Protein AF-A0AAE5XNB8-F1 (afdb_monomer)

pLDDT: mean 90.0, std 6.28, range [56.09, 95.5]

Solvent-accessible surface area (backbone atoms only — not comparable to full-atom values): 4770 Å² total; per-residue (Å²): 133,85,55,43,86,77,55,53,72,59,48,47,49,53,53,42,54,53,48,57,74,71,48,92,61,72,57,93,22,42,43,67,78,46,52,45,74,39,94,51,94,73,27,55,31,44,74,44,73,43,53,40,32,40,99,79,46,83,32,21,69,62,31,48,52,49,51,56,50,54,53,49,57,45,38,72,54,28,75,48,38,78,90

Sequence (83 aa):
MTKESIKEGALLKAVNDALESEWNHDKTYCRIESIRKSPVGNCNWEVDTLSTGGRTLQYADQCSQLQSKVLKEFSEKYNVDWE

Secondary structure (DSSP, 8-st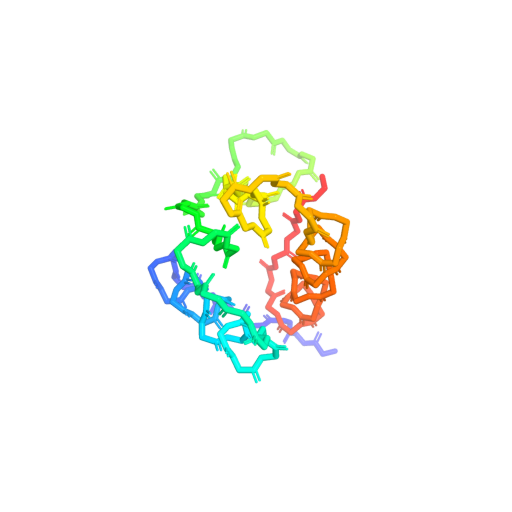ate):
-PPBP--HHHHHHHHHHHHHHH--S-GGGEEEEEEEE-SSSS-SEEEEEEE--STTSTTHHHHHHHHHHHHHHHHHHBS----

Mean predicted aligned error: 4.23 Å

Radius of gyration: 12.93 Å; Cα conta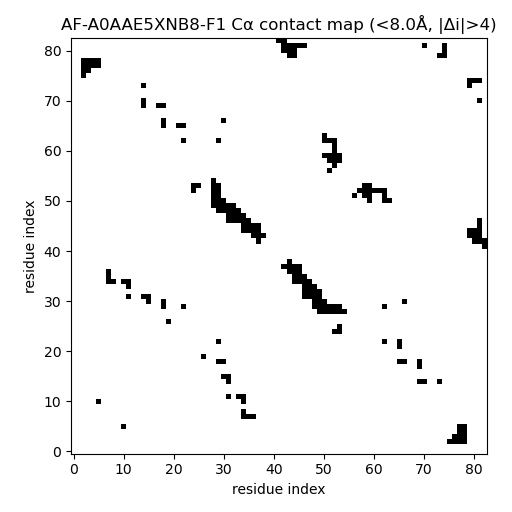cts (8 Å, |Δi|>4): 115; chains: 1; bounding box: 34×20×40 Å

F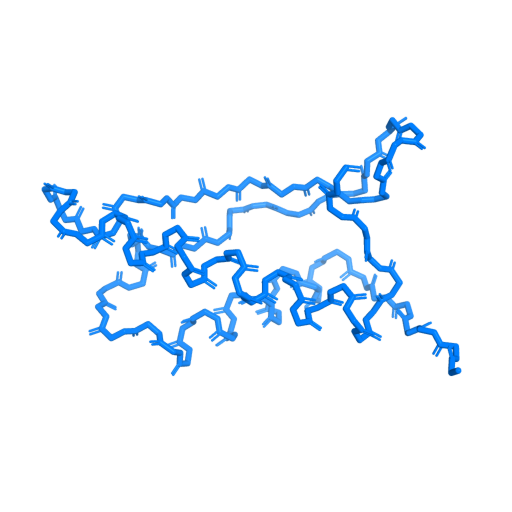oldseek 3Di:
DDAAADDFVRVQVVLLVQLVVPQPDPSVQAGWPGKDADPDPPWGIETDIRQCCDPNSPCSVVSVVSSVVSQVVNVVRHVGGHD

Structure (mmCIF, N/CA/C/O backbone):
data_AF-A0AAE5XNB8-F1
#
_entry.id   AF-A0AAE5XNB8-F1
#
loop_
_atom_site.group_PDB
_atom_site.id
_atom_site.type_symbol
_atom_site.label_atom_id
_atom_site.label_alt_id
_atom_site.label_comp_id
_atom_site.label_asym_id
_atom_site.label_entity_id
_atom_site.label_seq_id
_atom_site.pdbx_PDB_ins_code
_atom_site.Cartn_x
_atom_site.Cartn_y
_atom_site.Cartn_z
_atom_site.occupancy
_atom_site.B_iso_or_equiv
_atom_site.auth_seq_id
_atom_site.auth_comp_id
_atom_site.auth_asym_id
_atom_site.auth_atom_id
_atom_site.pdbx_PDB_model_num
ATOM 1 N N . MET A 1 1 ? -4.318 -11.766 21.175 1.00 56.09 1 MET A N 1
ATOM 2 C CA . MET A 1 1 ? -3.702 -10.422 21.192 1.00 56.09 1 MET A CA 1
ATOM 3 C C . MET A 1 1 ? -4.732 -9.431 20.684 1.00 56.09 1 MET A C 1
ATOM 5 O O . MET A 1 1 ? -5.415 -9.749 19.720 1.00 56.09 1 MET A O 1
ATOM 9 N N . THR A 1 2 ? -4.896 -8.288 21.343 1.00 76.19 2 THR A N 1
ATOM 10 C CA . THR A 1 2 ? -5.746 -7.184 20.870 1.00 76.19 2 THR A CA 1
ATOM 11 C C . THR A 1 2 ? -4.970 -6.396 19.815 1.00 76.19 2 THR A C 1
ATOM 13 O O . THR A 1 2 ? -3.864 -5.947 20.101 1.00 76.19 2 THR A O 1
ATOM 16 N N . LYS A 1 3 ? -5.513 -6.269 18.598 1.00 83.75 3 LYS A N 1
ATOM 17 C CA . LYS A 1 3 ? -4.881 -5.509 17.507 1.00 83.75 3 LYS A CA 1
ATOM 18 C C . LYS A 1 3 ? -4.894 -4.004 17.809 1.00 83.75 3 LYS A C 1
ATOM 20 O O . LYS A 1 3 ? -5.851 -3.496 18.396 1.00 83.75 3 LYS A O 1
ATOM 25 N N . GLU A 1 4 ? -3.846 -3.291 17.404 1.00 87.56 4 GLU A N 1
ATOM 26 C CA . GLU A 1 4 ? -3.685 -1.857 17.688 1.00 87.56 4 GLU A CA 1
ATOM 27 C C . GLU A 1 4 ? -4.593 -0.982 16.806 1.00 87.56 4 GLU A C 1
ATOM 29 O O . GLU A 1 4 ? -4.827 -1.281 15.636 1.00 87.56 4 GLU A O 1
ATOM 34 N N . SER A 1 5 ? -5.088 0.139 17.341 1.00 84.56 5 SER A N 1
ATOM 35 C CA . SER A 1 5 ? -5.779 1.163 16.539 1.00 84.56 5 SER A CA 1
ATOM 36 C C . SER A 1 5 ? -4.782 2.176 15.980 1.00 84.56 5 SER A C 1
ATOM 38 O O . SER A 1 5 ? -3.869 2.601 16.683 1.00 84.56 5 SER A O 1
ATOM 40 N N . ILE A 1 6 ? -4.987 2.616 14.739 1.00 89.25 6 ILE A N 1
ATOM 41 C CA . ILE A 1 6 ? -4.101 3.557 14.044 1.00 89.25 6 ILE A CA 1
ATOM 42 C C . ILE A 1 6 ? -4.912 4.629 13.301 1.00 89.25 6 ILE A C 1
ATOM 44 O O . ILE A 1 6 ? -6.028 4.383 12.845 1.00 89.25 6 ILE A O 1
ATOM 48 N N . LYS A 1 7 ? -4.376 5.855 13.230 1.00 91.50 7 LYS A N 1
ATOM 49 C CA . LYS A 1 7 ? -4.981 6.977 12.488 1.00 91.50 7 LYS A CA 1
ATOM 50 C C . LYS A 1 7 ? -4.658 6.871 10.996 1.00 91.50 7 LYS A C 1
ATOM 52 O O . LYS A 1 7 ? -3.561 6.442 10.657 1.00 91.50 7 LYS A O 1
ATOM 57 N N . GLU A 1 8 ? -5.546 7.365 10.131 1.00 90.62 8 GLU A N 1
ATOM 58 C CA . GLU A 1 8 ? -5.438 7.224 8.664 1.00 90.62 8 GLU A CA 1
ATOM 59 C C . GLU A 1 8 ? -4.081 7.698 8.119 1.00 90.62 8 GLU A C 1
ATOM 61 O O . GLU A 1 8 ? -3.357 6.931 7.493 1.00 90.62 8 GLU A O 1
ATOM 66 N N . GLY A 1 9 ? -3.672 8.931 8.443 1.00 91.44 9 GLY A N 1
ATOM 67 C CA . GLY A 1 9 ? -2.392 9.475 7.973 1.00 91.44 9 GLY A CA 1
ATOM 68 C C . GLY A 1 9 ? -1.163 8.732 8.512 1.00 91.44 9 GLY A C 1
ATOM 69 O O . GLY A 1 9 ? -0.149 8.639 7.824 1.00 91.44 9 GLY A O 1
ATOM 70 N N . ALA A 1 10 ? -1.251 8.166 9.720 1.00 93.00 10 ALA A N 1
ATOM 71 C CA . ALA A 1 10 ? -0.172 7.355 10.283 1.00 93.00 10 ALA A CA 1
ATOM 72 C C . ALA A 1 10 ? -0.088 5.984 9.597 1.00 93.00 10 ALA A C 1
ATOM 74 O O . ALA A 1 10 ? 1.013 5.513 9.325 1.00 93.00 10 ALA A O 1
ATOM 75 N N . LEU A 1 11 ? -1.237 5.380 9.276 1.00 93.38 11 LEU A N 1
ATOM 76 C CA . LEU A 1 11 ? -1.325 4.123 8.537 1.00 93.38 11 LEU A CA 1
ATOM 77 C C . LEU A 1 11 ? -0.791 4.283 7.109 1.00 93.38 11 LEU A C 1
ATOM 79 O O . LEU A 1 11 ? 0.075 3.516 6.702 1.00 93.38 11 LEU A O 1
ATOM 83 N N . LEU A 1 12 ? -1.217 5.330 6.391 1.00 94.94 12 LEU A N 1
ATOM 84 C CA . LEU A 1 12 ? -0.732 5.639 5.042 1.00 94.94 12 LEU A CA 1
ATOM 85 C C . LEU A 1 12 ? 0.787 5.820 5.005 1.00 94.94 12 LEU A C 1
ATOM 87 O O . LEU A 1 12 ? 1.454 5.284 4.119 1.00 94.94 12 LEU A O 1
ATOM 91 N N . LYS A 1 13 ? 1.337 6.569 5.969 1.00 95.25 13 LYS A N 1
ATOM 92 C CA . LYS A 1 13 ? 2.784 6.762 6.064 1.00 95.25 13 LYS A CA 1
ATOM 93 C C . LYS A 1 13 ? 3.492 5.435 6.338 1.00 95.25 13 LYS A C 1
ATOM 95 O O . LYS A 1 13 ? 4.430 5.105 5.629 1.00 95.25 13 LYS A O 1
ATOM 100 N N . ALA A 1 14 ? 3.035 4.676 7.331 1.00 94.75 14 ALA A N 1
ATOM 101 C CA . ALA A 1 14 ? 3.689 3.439 7.738 1.00 94.75 14 ALA A CA 1
ATOM 102 C C . ALA A 1 14 ? 3.676 2.370 6.629 1.00 94.75 14 ALA A C 1
ATOM 104 O O . ALA A 1 14 ? 4.686 1.703 6.424 1.00 94.75 14 ALA A O 1
ATOM 105 N N . VAL A 1 15 ? 2.574 2.244 5.882 1.00 95.44 15 VAL A N 1
ATOM 106 C CA . VAL A 1 15 ? 2.489 1.325 4.736 1.00 95.44 15 VAL A CA 1
ATOM 107 C C . VAL A 1 15 ? 3.444 1.757 3.620 1.00 95.44 15 VAL A C 1
ATOM 109 O O . VAL A 1 15 ? 4.187 0.928 3.105 1.00 95.44 15 VAL A O 1
ATOM 112 N N . ASN A 1 16 ? 3.480 3.046 3.265 1.00 95.31 16 ASN A N 1
ATOM 113 C CA . ASN A 1 16 ? 4.402 3.533 2.234 1.00 95.31 16 ASN A CA 1
ATOM 114 C C . ASN A 1 16 ? 5.876 3.440 2.656 1.00 95.31 16 ASN A C 1
ATOM 116 O O . ASN A 1 16 ? 6.709 3.106 1.820 1.00 95.31 16 ASN A O 1
ATOM 120 N N . ASP A 1 17 ? 6.201 3.680 3.931 1.00 95.44 17 ASP A N 1
ATOM 121 C CA . ASP A 1 17 ? 7.558 3.479 4.456 1.00 95.44 17 ASP A CA 1
ATOM 122 C C . ASP A 1 17 ? 7.984 2.001 4.309 1.00 95.44 17 ASP A C 1
ATOM 124 O O . ASP A 1 17 ? 9.112 1.718 3.906 1.00 95.44 17 ASP A O 1
ATOM 128 N N . ALA A 1 18 ? 7.080 1.053 4.596 1.00 95.25 18 ALA A N 1
ATOM 129 C CA . ALA A 1 18 ? 7.341 -0.378 4.435 1.00 95.25 18 ALA A CA 1
ATOM 130 C C . ALA A 1 18 ? 7.524 -0.766 2.958 1.00 95.25 18 ALA A C 1
ATOM 132 O O . ALA A 1 18 ? 8.494 -1.450 2.626 1.00 95.25 18 ALA A O 1
ATOM 133 N N . LEU A 1 19 ? 6.669 -0.259 2.059 1.00 95.06 19 LEU A N 1
ATOM 134 C CA . LEU A 1 19 ? 6.843 -0.432 0.612 1.00 95.06 19 LEU A CA 1
ATOM 135 C C . LEU A 1 19 ? 8.198 0.100 0.143 1.00 95.06 19 LEU A C 1
ATOM 137 O O . LEU A 1 19 ? 8.919 -0.614 -0.541 1.00 95.06 19 LEU A O 1
ATOM 141 N N . GLU A 1 20 ? 8.572 1.321 0.533 1.00 93.25 20 GLU A N 1
ATOM 142 C CA . GLU A 1 20 ? 9.846 1.938 0.144 1.00 93.25 20 GLU A CA 1
ATOM 143 C C . GLU A 1 20 ? 11.056 1.151 0.671 1.00 93.25 20 GLU A C 1
ATOM 145 O O . GLU A 1 20 ? 12.080 1.093 -0.003 1.00 93.25 20 GLU A O 1
ATOM 150 N N . SER A 1 21 ? 10.939 0.504 1.835 1.00 94.25 21 SER A N 1
ATOM 151 C CA . SER A 1 21 ? 12.027 -0.302 2.401 1.00 94.25 21 SER A CA 1
ATOM 152 C C . SER A 1 21 ? 12.309 -1.601 1.636 1.00 94.25 21 SER A C 1
ATOM 154 O O . SER A 1 21 ? 13.440 -2.084 1.652 1.00 94.25 21 SER A O 1
ATOM 156 N N . GLU A 1 22 ? 11.301 -2.157 0.960 1.00 93.31 22 GLU A N 1
ATOM 157 C CA . GLU A 1 22 ? 11.411 -3.407 0.198 1.00 93.31 22 GLU A CA 1
ATOM 158 C C . GLU A 1 22 ? 11.466 -3.187 -1.324 1.00 93.31 22 GLU A C 1
ATOM 160 O O . GLU A 1 22 ? 11.882 -4.072 -2.078 1.00 93.31 22 GLU A O 1
ATOM 165 N N . TRP A 1 23 ? 11.043 -2.015 -1.800 1.00 93.94 23 TRP A N 1
ATOM 166 C CA . TRP A 1 23 ? 10.981 -1.697 -3.220 1.00 93.94 23 TRP A CA 1
ATOM 167 C C . TRP A 1 23 ? 12.345 -1.262 -3.758 1.00 93.94 23 TRP A C 1
ATOM 169 O O . TRP A 1 23 ? 12.869 -0.206 -3.422 1.00 93.94 23 TRP A O 1
ATOM 179 N N . ASN A 1 24 ? 12.901 -2.061 -4.670 1.0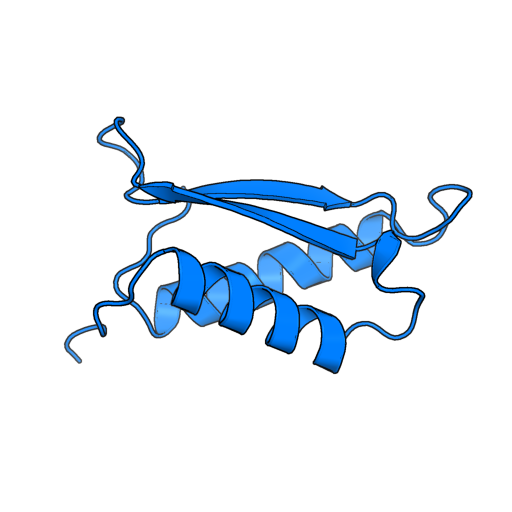0 90.25 24 ASN A N 1
ATOM 180 C CA . ASN A 1 24 ? 14.228 -1.820 -5.251 1.00 90.25 24 ASN A CA 1
ATOM 181 C C . ASN A 1 24 ? 14.220 -0.902 -6.488 1.00 90.25 24 ASN A C 1
ATOM 183 O O . ASN A 1 24 ? 15.242 -0.770 -7.163 1.00 90.25 24 ASN A O 1
ATOM 187 N N . HIS A 1 25 ? 13.081 -0.288 -6.818 1.00 89.44 25 HIS A N 1
ATOM 188 C CA . HIS A 1 25 ? 12.934 0.576 -7.993 1.00 89.44 25 HIS A CA 1
ATOM 189 C C . HIS A 1 25 ? 12.449 1.971 -7.594 1.00 89.44 25 HIS A C 1
ATOM 191 O O . HIS A 1 25 ? 12.305 2.301 -6.421 1.00 89.44 25 HIS A O 1
ATOM 197 N N . ASP A 1 26 ? 12.188 2.823 -8.583 1.00 86.81 26 ASP A N 1
ATOM 198 C CA . ASP A 1 26 ? 11.651 4.157 -8.332 1.00 86.81 26 ASP A CA 1
ATOM 199 C C . ASP A 1 26 ? 10.269 4.067 -7.652 1.00 86.81 26 ASP A C 1
ATOM 201 O O . ASP A 1 26 ? 9.305 3.505 -8.189 1.00 86.81 26 ASP A O 1
ATOM 205 N N . LYS A 1 27 ? 10.189 4.622 -6.438 1.00 80.31 27 LYS A N 1
ATOM 206 C CA . LYS A 1 27 ? 9.002 4.615 -5.571 1.00 80.31 27 LYS A CA 1
ATOM 207 C C . LYS A 1 27 ? 7.816 5.386 -6.134 1.00 80.31 27 LYS A C 1
ATOM 209 O O . LYS A 1 27 ? 6.680 5.185 -5.711 1.00 80.31 27 LYS A O 1
ATOM 214 N N . THR A 1 28 ? 8.041 6.257 -7.116 1.00 86.62 28 THR A N 1
ATOM 215 C CA . THR A 1 28 ? 6.944 6.966 -7.779 1.00 86.62 28 THR A CA 1
ATOM 216 C C . THR A 1 28 ? 6.024 6.022 -8.553 1.00 86.62 28 THR A C 1
ATOM 218 O O . THR A 1 28 ? 4.891 6.409 -8.830 1.00 86.62 28 THR A O 1
ATOM 221 N N . TYR A 1 29 ? 6.462 4.790 -8.838 1.00 88.44 29 TYR A N 1
ATOM 222 C CA . TYR A 1 29 ? 5.694 3.801 -9.594 1.00 88.44 29 TYR A CA 1
ATOM 223 C C . TYR A 1 29 ? 5.090 2.670 -8.748 1.00 88.44 29 TYR A C 1
ATOM 225 O O . TYR A 1 29 ? 4.356 1.850 -9.305 1.00 88.44 29 TYR A O 1
ATOM 233 N N . CYS A 1 30 ? 5.373 2.623 -7.440 1.00 93.25 30 CYS A N 1
ATOM 234 C CA . CYS A 1 30 ? 4.817 1.636 -6.515 1.00 93.25 30 CYS A CA 1
ATOM 235 C C . CYS A 1 30 ? 4.518 2.270 -5.150 1.00 93.25 30 CYS A C 1
ATOM 237 O O . CYS A 1 30 ? 5.416 2.426 -4.326 1.00 93.25 30 CYS A O 1
ATOM 239 N N . ARG A 1 31 ? 3.263 2.678 -4.922 1.00 93.94 31 ARG A N 1
ATOM 240 C CA . ARG A 1 31 ?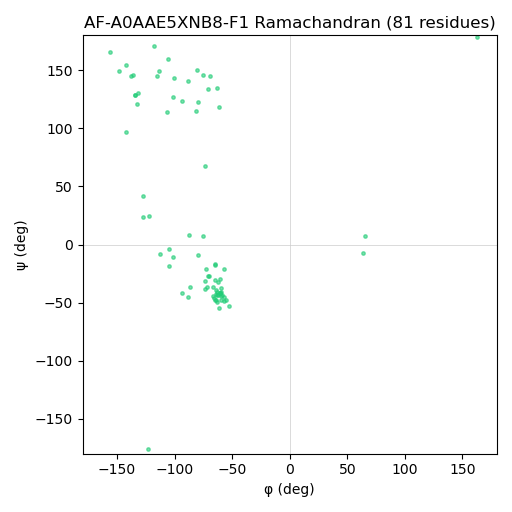 2.852 3.353 -3.677 1.00 93.94 31 ARG A CA 1
ATOM 241 C C . ARG A 1 31 ? 1.362 3.211 -3.382 1.00 93.94 31 ARG A C 1
ATOM 243 O O . ARG A 1 31 ? 0.577 2.891 -4.274 1.00 93.94 31 ARG A O 1
ATOM 250 N N . ILE A 1 32 ? 0.985 3.525 -2.149 1.00 95.06 32 ILE A N 1
ATOM 251 C CA . ILE A 1 32 ? -0.404 3.760 -1.749 1.00 95.06 32 ILE A CA 1
ATOM 252 C C . ILE A 1 32 ? -0.694 5.257 -1.842 1.00 95.06 32 ILE A C 1
ATOM 254 O O . ILE A 1 32 ? 0.013 6.059 -1.229 1.00 95.06 32 ILE A O 1
ATOM 258 N N . GLU A 1 33 ? -1.714 5.636 -2.607 1.00 94.31 33 GLU A N 1
ATOM 259 C CA . GLU A 1 33 ? -2.105 7.036 -2.801 1.00 94.31 33 GLU A CA 1
ATOM 260 C C . GLU A 1 33 ? -3.056 7.521 -1.710 1.00 94.31 33 GLU A C 1
ATOM 262 O O . GLU A 1 33 ? -2.948 8.662 -1.259 1.00 94.31 33 GLU A O 1
ATOM 267 N N . SER A 1 34 ? -3.960 6.654 -1.251 1.00 93.75 34 SER A N 1
ATOM 268 C CA . SER A 1 34 ? -4.909 6.992 -0.197 1.00 93.75 34 SER A CA 1
ATOM 269 C C . SER A 1 34 ? -5.266 5.772 0.654 1.00 93.75 34 SER A C 1
ATOM 271 O O . SER A 1 34 ? -5.253 4.638 0.175 1.00 93.75 34 SER A O 1
ATOM 273 N N . ILE A 1 35 ? -5.559 6.022 1.932 1.00 94.25 35 ILE A N 1
ATOM 274 C CA . ILE A 1 35 ? -6.158 5.059 2.860 1.00 94.25 35 ILE A CA 1
ATOM 275 C C . ILE A 1 35 ? -7.269 5.788 3.609 1.00 94.25 35 ILE A C 1
ATOM 277 O O . ILE A 1 35 ? -7.030 6.861 4.167 1.00 94.25 35 ILE A O 1
ATOM 281 N N . ARG A 1 36 ? -8.466 5.206 3.638 1.00 92.31 36 ARG A N 1
ATOM 282 C CA . ARG A 1 36 ? -9.653 5.784 4.286 1.00 92.31 36 ARG A CA 1
ATOM 283 C C . ARG A 1 36 ? -10.480 4.701 4.956 1.00 92.31 36 ARG A C 1
ATOM 285 O O . ARG A 1 36 ? -10.435 3.549 4.534 1.00 92.31 36 ARG A O 1
ATOM 292 N N . LYS A 1 37 ? -11.253 5.054 5.981 1.00 90.62 37 LYS A N 1
ATOM 293 C CA . LYS A 1 37 ? -12.222 4.109 6.553 1.00 90.62 37 LYS A CA 1
ATOM 294 C C . LYS A 1 37 ? -13.284 3.722 5.527 1.00 90.62 37 LYS A C 1
ATOM 296 O O . LYS A 1 37 ? -13.843 4.595 4.863 1.00 90.62 37 LYS A O 1
ATOM 301 N N . SER A 1 38 ? -13.582 2.430 5.449 1.00 90.12 38 SER A N 1
ATOM 302 C CA . SER A 1 38 ? -14.646 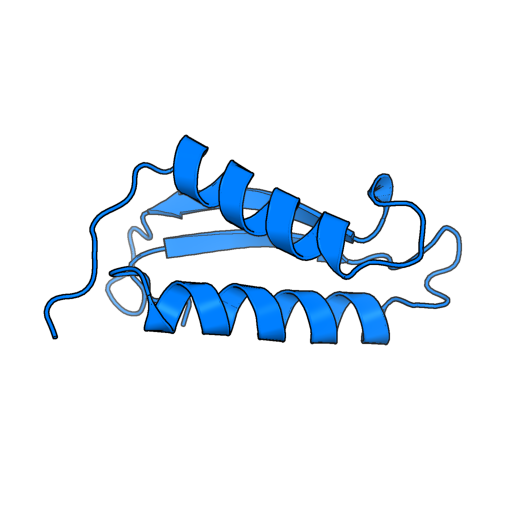1.929 4.582 1.00 90.12 38 SER A CA 1
ATOM 303 C C . SER A 1 38 ? -16.022 2.316 5.138 1.00 90.12 38 SER A C 1
ATOM 305 O O . SER A 1 38 ? -16.264 2.152 6.339 1.00 90.12 38 SER A O 1
ATOM 307 N N . PRO A 1 39 ? -16.941 2.831 4.303 1.00 84.94 39 PRO A N 1
ATOM 308 C CA . PRO A 1 39 ? -18.341 3.007 4.678 1.00 84.94 39 PRO A CA 1
ATOM 309 C C . PRO A 1 39 ? -19.149 1.699 4.576 1.00 84.94 39 PRO A C 1
ATOM 311 O O . PRO A 1 39 ? -20.312 1.672 4.979 1.00 84.94 39 PRO A O 1
ATOM 314 N N . VAL A 1 40 ? -18.568 0.636 4.009 1.00 77.38 40 VAL A N 1
ATOM 315 C CA . VAL A 1 40 ? -19.228 -0.642 3.707 1.00 77.38 40 VAL A CA 1
ATOM 316 C C . VAL A 1 40 ? -18.872 -1.667 4.786 1.00 77.38 40 VAL A C 1
ATOM 318 O O . VAL A 1 40 ? -17.756 -1.676 5.277 1.00 77.38 40 VAL A O 1
ATOM 321 N N . GLY A 1 41 ? -19.803 -2.544 5.175 1.00 72.44 41 GLY A N 1
ATOM 322 C CA . GLY A 1 41 ? -19.624 -3.458 6.317 1.00 72.44 41 GLY A CA 1
ATOM 323 C C . GLY A 1 41 ? -18.713 -4.672 6.094 1.00 72.44 41 GLY A C 1
ATOM 324 O O . GLY A 1 41 ? -18.686 -5.544 6.959 1.00 72.44 41 GLY A O 1
ATOM 325 N N . ASN A 1 42 ? -18.031 -4.759 4.952 1.00 84.00 42 ASN A N 1
ATOM 326 C CA . ASN A 1 42 ? -17.257 -5.940 4.557 1.00 84.00 42 ASN A CA 1
ATOM 327 C C . ASN A 1 42 ? -15.787 -5.800 4.984 1.00 84.00 42 ASN A C 1
ATOM 329 O O . ASN A 1 42 ? -15.256 -6.719 5.589 1.00 84.00 42 ASN A O 1
ATOM 333 N N . CYS A 1 43 ? -15.228 -4.599 4.805 1.00 87.38 43 CYS A N 1
ATOM 334 C CA . CYS A 1 43 ? -13.923 -4.163 5.294 1.00 87.38 43 CYS A CA 1
ATOM 335 C C . CYS A 1 43 ? -14.090 -2.982 6.257 1.00 87.38 43 CYS A C 1
ATOM 337 O O . CYS A 1 43 ? -15.161 -2.385 6.364 1.00 87.38 43 CYS A O 1
ATOM 339 N N . ASN A 1 44 ? -13.022 -2.578 6.946 1.00 90.00 44 ASN A N 1
ATOM 340 C CA . ASN A 1 44 ? -13.025 -1.333 7.724 1.00 90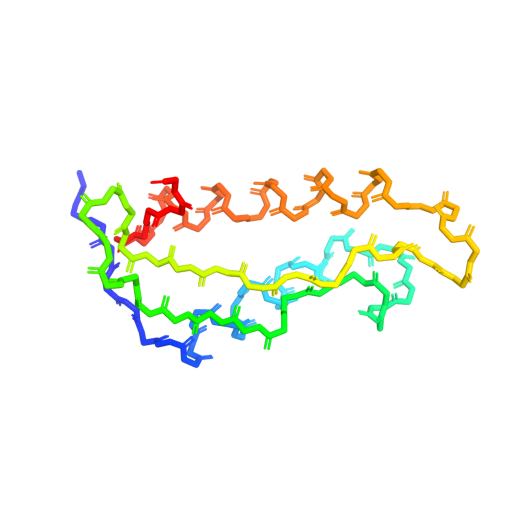.00 44 ASN A CA 1
ATOM 341 C C . ASN A 1 44 ? -12.089 -0.256 7.147 1.00 90.00 44 ASN A C 1
ATOM 343 O O . ASN A 1 44 ? -12.184 0.902 7.568 1.00 90.00 44 ASN A O 1
ATOM 347 N N . TRP A 1 45 ? -11.268 -0.591 6.144 1.00 91.94 45 TRP A N 1
ATOM 348 C CA . TRP A 1 45 ? -10.436 0.347 5.390 1.00 91.94 45 TRP A CA 1
ATOM 349 C C . TRP A 1 45 ? -10.451 0.057 3.889 1.00 91.94 45 TRP A C 1
ATOM 351 O O . TRP A 1 45 ? -10.456 -1.090 3.463 1.00 91.94 45 TRP A O 1
ATOM 361 N N . GLU A 1 46 ? -10.391 1.120 3.094 1.00 91.81 46 GLU A N 1
ATOM 362 C CA . GLU A 1 46 ? -10.184 1.083 1.647 1.00 91.81 46 GLU A CA 1
ATOM 363 C C . GLU A 1 46 ? -8.830 1.710 1.306 1.00 91.81 46 GLU A C 1
ATOM 365 O O . GLU A 1 46 ? -8.360 2.626 1.995 1.00 91.81 46 GLU A O 1
ATOM 370 N N . VAL A 1 47 ? -8.217 1.227 0.225 1.00 93.06 47 VAL A N 1
ATOM 371 C CA . VAL A 1 47 ? -6.869 1.605 -0.201 1.00 93.06 47 VAL A CA 1
ATOM 372 C C . VAL A 1 47 ? -6.857 1.878 -1.700 1.00 93.06 47 VAL A C 1
ATOM 374 O O . VAL A 1 47 ? -7.261 1.022 -2.482 1.00 93.06 47 VAL A O 1
ATOM 377 N N . ASP A 1 48 ? -6.329 3.035 -2.100 1.00 92.69 48 ASP A N 1
ATOM 378 C CA . ASP A 1 48 ? -6.057 3.337 -3.507 1.00 92.69 48 ASP A CA 1
ATOM 379 C C . ASP A 1 48 ? -4.560 3.160 -3.781 1.00 92.69 48 ASP A C 1
ATOM 381 O O . ASP A 1 48 ? -3.719 3.744 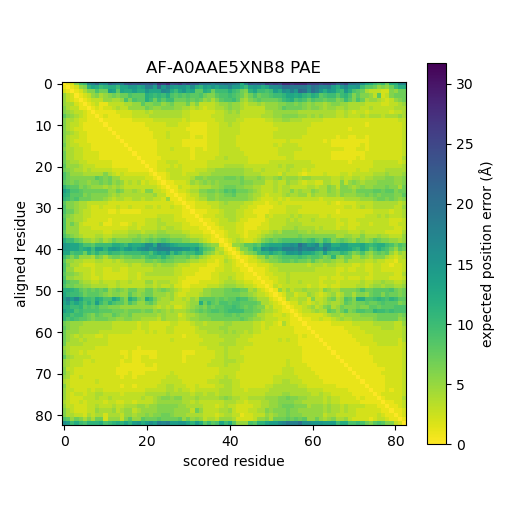-3.089 1.00 92.69 48 ASP A O 1
ATOM 385 N N . THR A 1 49 ? -4.208 2.364 -4.791 1.00 91.19 49 THR A N 1
ATOM 386 C CA . THR A 1 49 ? -2.813 2.042 -5.117 1.00 91.19 49 THR A CA 1
ATOM 387 C C . THR A 1 49 ? -2.405 2.580 -6.480 1.00 91.19 49 THR A C 1
ATOM 389 O O . THR A 1 49 ? -3.170 2.560 -7.442 1.00 91.19 49 THR A O 1
ATOM 392 N N . LEU A 1 50 ? -1.142 2.993 -6.588 1.00 89.69 50 LEU A N 1
ATOM 393 C CA . LEU A 1 50 ? -0.475 3.179 -7.869 1.00 89.69 50 LEU A CA 1
ATOM 394 C C . LEU A 1 50 ? 0.532 2.044 -8.059 1.00 89.69 50 LEU A C 1
ATOM 396 O O . LEU A 1 50 ? 1.524 1.965 -7.331 1.00 89.69 50 LEU A O 1
ATOM 400 N N . SER A 1 51 ? 0.276 1.187 -9.049 1.00 85.56 51 SER A N 1
ATOM 401 C CA . SER A 1 51 ? 0.998 -0.084 -9.242 1.00 85.56 51 SER A CA 1
ATOM 402 C C . SER A 1 51 ? 1.544 -0.234 -10.658 1.00 85.56 51 SER A C 1
ATOM 404 O O . SER A 1 51 ? 1.472 -1.288 -11.280 1.00 85.56 51 SER A O 1
ATOM 406 N N . THR A 1 52 ? 2.087 0.851 -11.203 1.00 86.44 52 THR A N 1
ATOM 407 C CA . THR A 1 52 ? 2.701 0.815 -12.538 1.00 86.44 52 THR A CA 1
ATOM 408 C C . THR A 1 52 ? 4.037 0.071 -12.540 1.00 86.44 52 THR A C 1
ATOM 410 O O . THR A 1 52 ? 4.474 -0.371 -13.590 1.00 86.44 52 THR A O 1
ATOM 413 N N . GLY A 1 53 ? 4.720 -0.077 -11.399 1.00 81.75 53 GLY A N 1
ATOM 414 C CA . GLY A 1 53 ? 5.976 -0.828 -11.275 1.00 81.75 53 GLY A CA 1
ATOM 415 C C . GLY A 1 53 ? 7.162 -0.266 -12.074 1.00 81.75 53 GLY A C 1
ATOM 416 O O . GLY A 1 53 ? 8.278 -0.723 -11.911 1.00 81.75 53 GLY A O 1
ATOM 417 N N . GLY A 1 54 ? 6.973 0.736 -12.927 1.00 86.94 54 GLY A N 1
ATOM 418 C CA . GLY A 1 54 ? 8.011 1.384 -13.715 1.00 86.94 54 GLY A CA 1
ATOM 419 C C . GLY A 1 54 ? 7.398 2.166 -14.872 1.00 86.94 54 GLY A C 1
ATOM 420 O O . GLY A 1 54 ? 6.188 2.135 -15.093 1.00 86.94 54 GLY A O 1
ATOM 421 N N . ARG A 1 55 ? 8.241 2.838 -15.661 1.00 85.50 55 ARG A N 1
ATOM 422 C CA . ARG A 1 55 ? 7.788 3.670 -16.793 1.00 85.50 55 ARG A CA 1
ATOM 423 C C . ARG A 1 55 ? 7.025 2.895 -17.867 1.00 85.50 55 ARG A C 1
ATOM 425 O O . ARG A 1 55 ? 6.188 3.480 -18.543 1.00 85.50 55 ARG A O 1
ATOM 432 N N . THR A 1 56 ? 7.330 1.611 -18.040 1.00 89.88 56 THR A N 1
ATOM 433 C CA . THR A 1 56 ? 6.754 0.756 -19.091 1.00 89.88 56 THR A CA 1
ATOM 434 C C . THR A 1 56 ? 6.050 -0.481 -18.534 1.00 89.88 56 THR A C 1
ATOM 436 O O . THR A 1 56 ? 5.946 -1.487 -19.227 1.00 89.88 56 THR A O 1
ATOM 439 N N . LEU A 1 57 ? 5.582 -0.442 -17.279 1.00 89.06 57 LEU A N 1
ATOM 440 C CA . LEU A 1 57 ? 4.930 -1.578 -16.603 1.00 89.06 57 LEU A CA 1
ATOM 441 C C . LEU A 1 57 ? 5.823 -2.806 -16.350 1.00 89.06 57 LEU A C 1
ATOM 443 O O . LEU A 1 57 ? 5.357 -3.831 -15.864 1.00 89.06 57 LEU A O 1
ATOM 447 N N . GLN A 1 58 ? 7.125 -2.690 -16.609 1.00 91.00 58 GLN A N 1
ATOM 448 C CA . GLN A 1 58 ? 8.106 -3.780 -16.545 1.00 91.00 58 GLN A CA 1
ATOM 449 C C . GLN A 1 58 ? 8.204 -4.518 -15.192 1.00 91.00 58 GLN A C 1
ATOM 451 O O . GLN A 1 58 ? 8.682 -5.648 -15.165 1.00 91.00 58 GLN A O 1
ATOM 456 N N . TYR A 1 59 ? 7.763 -3.906 -14.086 1.00 92.81 59 TYR A N 1
ATOM 457 C CA . TYR A 1 59 ? 7.732 -4.532 -12.755 1.00 92.81 59 TYR A CA 1
ATOM 458 C C . TYR A 1 59 ? 6.350 -4.439 -12.089 1.00 92.81 59 TYR A C 1
ATOM 460 O O . TYR A 1 59 ? 6.259 -4.462 -10.862 1.00 92.81 59 TYR A O 1
ATOM 468 N N . ALA A 1 60 ? 5.274 -4.292 -12.873 1.00 91.12 60 ALA A N 1
ATOM 469 C CA . ALA A 1 60 ? 3.915 -4.150 -12.343 1.00 91.12 60 ALA A CA 1
ATOM 470 C C . ALA A 1 60 ? 3.545 -5.315 -11.405 1.00 91.12 60 ALA A C 1
ATOM 472 O O . ALA A 1 60 ? 3.152 -5.073 -10.267 1.00 91.12 60 ALA A O 1
ATOM 473 N N . ASP A 1 61 ? 3.807 -6.559 -11.819 1.00 93.25 61 ASP A N 1
ATOM 474 C CA . ASP A 1 61 ? 3.532 -7.752 -11.005 1.00 93.25 61 ASP A CA 1
ATOM 475 C C . ASP A 1 61 ? 4.308 -7.756 -9.682 1.00 93.25 61 ASP A C 1
ATOM 477 O O . ASP A 1 61 ? 3.750 -8.074 -8.633 1.00 93.25 61 ASP A O 1
ATOM 481 N N . GLN A 1 62 ? 5.588 -7.363 -9.711 1.00 94.12 62 GLN A N 1
ATOM 482 C CA . GLN A 1 62 ? 6.411 -7.266 -8.500 1.00 94.12 62 GLN A CA 1
ATOM 483 C C . GLN A 1 62 ? 5.850 -6.214 -7.541 1.00 94.12 62 GLN A C 1
ATOM 485 O O . GLN A 1 62 ? 5.800 -6.447 -6.336 1.00 94.12 62 GLN A O 1
ATOM 490 N N . CYS A 1 63 ? 5.404 -5.072 -8.073 1.00 93.81 63 CYS A N 1
ATOM 491 C CA . CYS A 1 63 ? 4.787 -4.029 -7.265 1.00 93.81 63 CYS A CA 1
ATOM 492 C C . CYS A 1 63 ? 3.473 -4.508 -6.635 1.00 93.81 63 CYS A C 1
ATOM 494 O O . CYS A 1 63 ? 3.286 -4.353 -5.430 1.00 93.81 63 CYS A O 1
ATOM 496 N N . SER A 1 64 ? 2.588 -5.133 -7.417 1.00 93.06 64 SER A N 1
ATOM 497 C CA . SER A 1 64 ? 1.323 -5.669 -6.909 1.00 93.06 64 SER A CA 1
ATOM 498 C C . SER A 1 64 ? 1.544 -6.722 -5.821 1.00 93.06 64 SER A C 1
ATOM 500 O O . SER A 1 64 ? 0.909 -6.657 -4.772 1.00 93.06 64 SER A O 1
ATOM 502 N N . GLN A 1 65 ? 2.488 -7.647 -6.019 1.00 95.00 65 GLN A N 1
ATOM 503 C CA . GLN A 1 65 ? 2.833 -8.655 -5.011 1.00 95.00 65 GLN A CA 1
ATOM 504 C C . GLN A 1 65 ? 3.371 -8.022 -3.724 1.00 95.00 65 GLN A C 1
ATOM 506 O O . GLN A 1 65 ? 2.964 -8.416 -2.629 1.00 95.00 65 GLN A O 1
ATOM 511 N N . LEU A 1 66 ? 4.253 -7.025 -3.847 1.00 94.94 66 LEU A N 1
ATOM 512 C CA . LEU A 1 66 ? 4.796 -6.315 -2.694 1.00 94.94 66 LEU A CA 1
ATOM 513 C C . LEU A 1 66 ? 3.700 -5.556 -1.929 1.00 94.94 66 LEU A C 1
ATOM 515 O O . LEU A 1 66 ? 3.646 -5.633 -0.704 1.00 94.94 66 LEU A O 1
ATOM 519 N N . GLN A 1 67 ? 2.787 -4.883 -2.631 1.00 94.56 67 GLN A N 1
ATOM 520 C CA . GLN A 1 67 ? 1.649 -4.198 -2.013 1.00 94.56 67 GLN A CA 1
ATOM 521 C C . GLN A 1 67 ? 0.750 -5.158 -1.241 1.00 94.56 67 GLN A C 1
ATOM 523 O O . GLN A 1 67 ? 0.449 -4.898 -0.078 1.00 94.56 67 GLN A O 1
ATOM 528 N N . SER A 1 68 ? 0.375 -6.291 -1.837 1.00 94.25 68 SER A N 1
ATOM 529 C CA . SER A 1 68 ? -0.422 -7.305 -1.142 1.00 94.25 68 SER A CA 1
ATOM 530 C C . SER A 1 68 ? 0.288 -7.845 0.101 1.00 94.25 68 SER A C 1
ATOM 532 O O . SER A 1 68 ? -0.345 -8.011 1.143 1.00 94.25 68 SER A O 1
ATOM 534 N N . LYS A 1 69 ? 1.604 -8.084 0.015 1.00 95.50 69 LYS A N 1
ATOM 535 C CA . LYS A 1 69 ? 2.413 -8.538 1.152 1.00 95.50 69 LYS A CA 1
ATOM 536 C C . LYS A 1 69 ? 2.396 -7.514 2.291 1.00 95.50 69 LYS A C 1
ATOM 538 O O . LYS A 1 69 ? 2.016 -7.865 3.404 1.00 95.50 69 LYS A O 1
ATOM 543 N N . VAL A 1 70 ? 2.746 -6.258 2.008 1.00 95.25 70 VAL A N 1
ATOM 544 C CA . VAL A 1 70 ? 2.808 -5.200 3.028 1.00 95.25 70 VAL A CA 1
ATOM 545 C C . VAL A 1 70 ? 1.432 -4.942 3.640 1.00 95.25 70 VAL A C 1
ATOM 547 O O . VAL A 1 70 ? 1.311 -4.854 4.859 1.00 95.25 70 VAL A O 1
ATOM 550 N N . LEU A 1 71 ? 0.366 -4.873 2.837 1.00 94.56 71 LEU A N 1
ATOM 551 C CA . LEU A 1 71 ? -0.987 -4.690 3.371 1.00 94.56 71 LEU A CA 1
ATOM 552 C C . LEU A 1 71 ? -1.359 -5.829 4.333 1.00 94.56 71 LEU A C 1
ATOM 554 O O . LEU A 1 71 ? -1.857 -5.565 5.429 1.00 94.56 71 LEU A O 1
ATOM 558 N N . LYS A 1 72 ? -1.047 -7.082 3.989 1.00 94.38 72 LYS A N 1
ATOM 559 C CA . LYS A 1 72 ? -1.288 -8.228 4.874 1.00 94.38 72 LYS A CA 1
ATOM 560 C C . LYS A 1 72 ? -0.533 -8.123 6.207 1.00 94.38 72 LYS A C 1
ATOM 562 O O . LYS A 1 72 ? -1.115 -8.378 7.256 1.00 94.38 72 LYS A O 1
ATOM 567 N N . GLU A 1 73 ? 0.725 -7.691 6.204 1.00 93.81 73 GLU A N 1
ATOM 568 C CA . GLU A 1 73 ? 1.483 -7.487 7.451 1.00 93.81 73 GLU A CA 1
ATOM 569 C C . GLU A 1 73 ? 0.802 -6.455 8.370 1.00 93.81 73 GLU A C 1
ATOM 571 O O . GLU A 1 73 ? 0.745 -6.611 9.595 1.00 93.81 73 GLU A O 1
ATOM 576 N N . PHE A 1 74 ? 0.216 -5.408 7.785 1.00 93.62 74 PHE A N 1
ATOM 577 C CA . PHE A 1 74 ? -0.505 -4.388 8.541 1.00 93.62 74 PHE A CA 1
ATOM 578 C C . PHE A 1 74 ? -1.864 -4.864 9.064 1.00 93.62 74 PHE A C 1
ATOM 580 O O . PHE A 1 74 ? -2.250 -4.432 10.152 1.00 93.62 74 PHE A O 1
ATOM 587 N N . SER A 1 75 ? -2.563 -5.767 8.367 1.00 92.56 75 SER A N 1
ATOM 588 C CA . SER A 1 75 ? -3.803 -6.363 8.888 1.00 92.56 75 SER A CA 1
ATOM 589 C C . SER A 1 75 ? -3.540 -7.340 10.035 1.00 92.56 75 SER A C 1
ATOM 591 O O . SER A 1 75 ? -4.385 -7.503 10.915 1.00 92.56 75 SER A O 1
ATOM 593 N N . GLU A 1 76 ? -2.361 -7.962 10.094 1.00 90.31 76 GLU A N 1
ATOM 594 C CA . GLU A 1 76 ? -1.951 -8.814 11.216 1.00 90.31 76 GLU A CA 1
ATOM 595 C C . GLU A 1 76 ? -1.641 -7.994 12.481 1.00 90.31 76 GLU A C 1
ATOM 597 O O . GLU A 1 76 ? -1.981 -8.414 13.592 1.00 90.31 76 GLU A O 1
ATOM 602 N N . LYS A 1 77 ? -1.055 -6.800 12.317 1.00 89.50 77 LYS A N 1
ATOM 603 C CA . LYS A 1 77 ? -0.611 -5.931 13.420 1.00 89.50 77 LYS A CA 1
ATOM 604 C C . LYS A 1 77 ? -1.686 -4.966 13.934 1.00 89.50 77 LYS A C 1
ATOM 606 O O . LYS A 1 77 ? -1.857 -4.800 15.145 1.00 89.50 77 LYS A O 1
ATOM 611 N N . TYR A 1 78 ? -2.398 -4.312 13.023 1.00 91.44 78 TYR A N 1
ATOM 612 C CA . TYR A 1 78 ? -3.386 -3.282 13.334 1.00 91.44 78 TYR A CA 1
ATOM 613 C C . TYR A 1 78 ? -4.801 -3.806 13.140 1.00 91.44 78 TYR A C 1
ATOM 615 O O . TYR A 1 78 ? -5.026 -4.783 12.433 1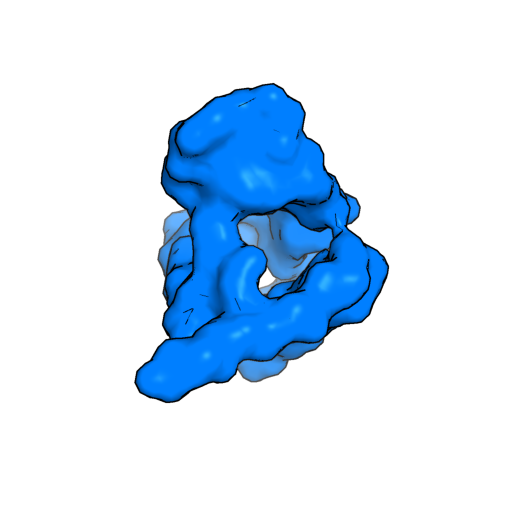.00 91.44 78 TYR A O 1
ATOM 623 N N . ASN A 1 79 ? -5.777 -3.154 13.773 1.00 89.25 79 ASN A N 1
ATOM 624 C CA . ASN A 1 79 ? -7.195 -3.443 13.579 1.00 89.25 79 ASN A CA 1
ATOM 625 C C . ASN A 1 79 ? -7.663 -2.914 12.218 1.00 89.25 79 ASN A C 1
ATOM 627 O O . ASN A 1 79 ? -8.402 -1.932 12.119 1.00 89.25 79 ASN A O 1
ATOM 631 N N . VAL A 1 80 ? -7.148 -3.546 11.177 1.00 89.44 80 VAL A N 1
ATOM 632 C CA . VAL A 1 80 ? -7.284 -3.163 9.788 1.00 89.44 80 VAL A CA 1
ATOM 633 C C . VAL A 1 80 ? -7.698 -4.398 9.005 1.00 89.44 80 VAL A C 1
ATOM 635 O O . VAL A 1 80 ? -7.100 -5.464 9.151 1.00 89.44 80 VAL A O 1
ATOM 638 N N . ASP A 1 81 ? -8.736 -4.224 8.210 1.00 90.31 81 ASP A N 1
ATOM 639 C CA . ASP A 1 81 ? -9.319 -5.193 7.308 1.00 90.31 81 ASP A CA 1
ATOM 640 C C . ASP A 1 81 ? -9.524 -4.506 5.960 1.00 90.31 81 ASP A C 1
ATOM 642 O O . ASP A 1 81 ? -10.167 -3.451 5.890 1.00 90.31 81 ASP A O 1
ATOM 646 N N . TRP A 1 82 ? -8.898 -5.073 4.934 1.00 85.44 82 TRP A N 1
ATOM 647 C CA . TRP A 1 82 ? -8.819 -4.504 3.592 1.00 85.44 82 TRP A CA 1
ATOM 648 C C . TRP A 1 82 ? -9.815 -5.151 2.614 1.00 85.44 82 TRP A C 1
ATOM 650 O O . TRP A 1 82 ? -9.938 -4.636 1.504 1.00 85.44 82 TRP A O 1
ATOM 660 N N . GLU A 1 83 ? -10.461 -6.273 2.989 1.00 71.75 83 GLU A N 1
ATOM 661 C CA . GLU A 1 83 ? -11.284 -7.129 2.099 1.00 71.75 83 GLU A CA 1
ATOM 662 C C . GLU A 1 83 ? -12.783 -6.793 2.086 1.00 71.75 83 GLU A C 1
ATOM 664 O O . GLU A 1 83 ? -13.425 -6.800 3.156 1.00 71.75 83 GLU A O 1
#